Protein AF-A0ABD4W1Z6-F1 (afdb_monomer)

Radius of gyration: 12.27 Å; Cα contacts (8 Å, |Δi|>4): 147; chains: 1; bounding box: 29×30×28 Å

pLDDT: mean 91.91, std 8.78, range [38.31, 97.0]

Mean predicted aligned error: 3.85 Å

Secondary structure (DSSP, 8-state):
--EE--GGGGGGSBTSEEEEEEEEEEEEEETTEEEEEEE-SS-EEEEEEETTTS-HHHHHHHHHPPTT-EEEEEEEB------

Nearest PDB structures (foldseek):
  5zg8-assembly1_A-2  TM=9.737E-01  e=2.026E-07  Thermus thermophilus
  1x54-assembly1_A  TM=8.810E-01  e=2.522E-05  Pyrococcus horikoshii
  3nen-assembly1_B  TM=8.908E-01  e=7.569E-05  Thermococcus kodakarensis
  6wom-assembly1_A  TM=8.793E-01  e=7.121E-05  Elizabethkingia anophelis
  1b8a-assembly1_B  TM=8.872E-01  e=2.567E-04  Thermococcus kodakarensis KOD1

Solvent-accessible surface area (backbone atoms only — not comparable to full-atom values): 4999 Å² total; per-residue (Å²): 134,70,52,82,49,56,72,78,51,44,85,83,38,59,78,33,64,34,24,37,65,34,29,33,69,46,76,51,76,57,94,61,36,37,41,36,37,32,30,62,87,80,44,78,46,83,46,78,48,43,52,91,80,46,54,70,66,58,45,52,50,64,71,64,61,50,72,66,42,72,48,77,48,74,49,67,38,73,83,75,85,76,127

Sequence (83 aa):
MTELISIRESAKHVDEEVRMHVWLTDKRSSGKIVFLQLRDGTAFFQGVVRKNDVSEEVFEAAKGLRQEASFYLTGTIHEDARS

Organism: NCBI:txid1584

InterPro domains:
  IPR004365 OB-fold nucleic acid binding domain, AA-tRNA synthetase-type [PF01336] (18-80)
  IPR012340 Nucleic acid-binding, OB-fold [G3DSA:2.40.50.140] (4-83)
  IPR012340 Nucleic acid-binding, OB-fold [SSF50249] (10-82)

Structure (mmCIF, N/CA/C/O backbone):
data_AF-A0ABD4W1Z6-F1
#
_entry.id   AF-A0ABD4W1Z6-F1
#
loop_
_atom_site.group_PDB
_atom_site.id
_atom_site.type_symbol
_atom_site.label_atom_id
_atom_site.label_alt_id
_atom_site.label_comp_id
_atom_site.label_asym_id
_atom_site.label_entity_id
_atom_site.label_seq_id
_atom_site.pdbx_PDB_ins_code
_atom_site.Cartn_x
_atom_site.Cartn_y
_atom_site.Cartn_z
_atom_site.occupancy
_atom_site.B_iso_or_equiv
_atom_site.auth_seq_id
_atom_site.auth_comp_id
_atom_site.auth_asym_id
_atom_site.auth_atom_id
_atom_site.pdbx_PDB_model_num
ATOM 1 N N . MET A 1 1 ? -7.582 -15.771 -7.329 1.00 64.88 1 MET A N 1
ATOM 2 C CA . MET A 1 1 ? -6.451 -15.600 -6.394 1.00 64.88 1 MET A CA 1
ATOM 3 C C . MET A 1 1 ? -5.690 -14.391 -6.876 1.00 64.88 1 MET A C 1
ATOM 5 O O . MET A 1 1 ? -5.336 -14.375 -8.043 1.00 64.88 1 MET A O 1
ATOM 9 N N . THR A 1 2 ? -5.540 -13.379 -6.034 1.00 81.88 2 THR A N 1
ATOM 10 C CA . THR A 1 2 ? -4.897 -12.114 -6.396 1.00 81.88 2 THR A CA 1
ATOM 11 C C . THR A 1 2 ? -3.380 -12.289 -6.432 1.00 81.88 2 THR A C 1
ATOM 13 O O . THR A 1 2 ? -2.817 -12.875 -5.503 1.00 81.88 2 THR A O 1
ATOM 16 N N . GLU A 1 3 ? -2.729 -11.836 -7.504 1.00 91.81 3 GLU A N 1
ATOM 17 C CA . GLU A 1 3 ? -1.287 -12.018 -7.705 1.00 91.81 3 GLU A CA 1
ATOM 18 C C . GLU A 1 3 ? -0.480 -11.091 -6.786 1.00 91.81 3 GLU A C 1
ATOM 20 O O . GLU A 1 3 ? -0.825 -9.921 -6.623 1.00 91.81 3 GLU A O 1
ATOM 25 N N . LEU A 1 4 ? 0.572 -11.621 -6.150 1.00 94.94 4 LEU A N 1
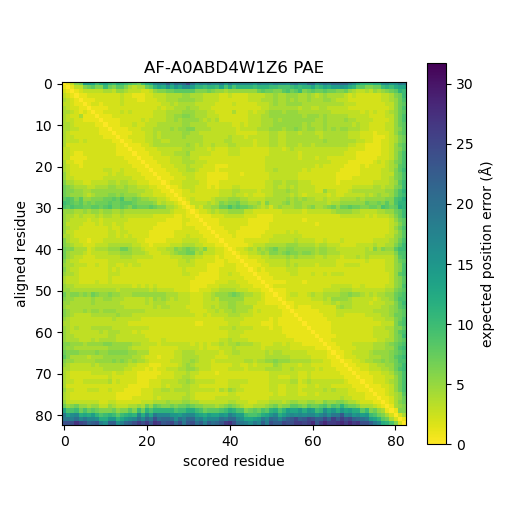ATOM 26 C CA . LEU A 1 4 ? 1.497 -10.826 -5.343 1.00 94.94 4 LEU A CA 1
ATOM 27 C C . LEU A 1 4 ? 2.592 -10.269 -6.250 1.00 94.94 4 LEU A C 1
ATOM 29 O O . LEU A 1 4 ? 3.436 -11.033 -6.713 1.00 94.94 4 LEU A O 1
ATOM 33 N N . ILE A 1 5 ? 2.602 -8.953 -6.439 1.00 95.25 5 ILE A N 1
ATOM 34 C CA . ILE A 1 5 ? 3.560 -8.273 -7.315 1.00 95.25 5 ILE A CA 1
ATOM 35 C C . ILE A 1 5 ? 4.403 -7.251 -6.549 1.00 95.25 5 ILE A C 1
ATOM 37 O O . ILE A 1 5 ? 4.025 -6.782 -5.469 1.00 95.25 5 ILE A O 1
ATOM 41 N N . SER A 1 6 ? 5.544 -6.880 -7.130 1.00 94.62 6 SER A N 1
ATOM 42 C CA . SER A 1 6 ? 6.330 -5.721 -6.689 1.00 94.62 6 SER A CA 1
ATOM 43 C C . SER A 1 6 ? 5.775 -4.413 -7.268 1.00 94.62 6 SER A C 1
ATOM 45 O O . SER A 1 6 ? 5.142 -4.405 -8.327 1.00 94.62 6 SER A O 1
ATOM 47 N N . ILE A 1 7 ? 6.051 -3.272 -6.629 1.00 93.88 7 ILE A N 1
ATOM 48 C CA . ILE A 1 7 ? 5.647 -1.951 -7.146 1.00 93.88 7 ILE A CA 1
ATOM 49 C C . ILE A 1 7 ? 6.243 -1.714 -8.538 1.00 93.88 7 ILE A C 1
ATOM 51 O O . ILE A 1 7 ? 5.581 -1.150 -9.407 1.00 93.88 7 ILE A O 1
ATOM 55 N N . ARG A 1 8 ? 7.469 -2.180 -8.792 1.00 93.56 8 ARG A N 1
ATOM 56 C CA . ARG A 1 8 ? 8.125 -2.059 -10.102 1.00 93.56 8 ARG A CA 1
ATOM 57 C C . ARG A 1 8 ? 7.359 -2.754 -11.235 1.00 93.56 8 ARG A C 1
ATOM 59 O O . ARG A 1 8 ? 7.521 -2.378 -12.394 1.00 93.56 8 ARG A O 1
ATOM 66 N N . GLU A 1 9 ? 6.544 -3.752 -10.917 1.00 92.75 9 GLU A N 1
ATOM 67 C CA . GLU A 1 9 ? 5.751 -4.500 -11.895 1.00 92.75 9 GLU A CA 1
ATOM 68 C C . GLU A 1 9 ? 4.359 -3.915 -12.115 1.00 92.75 9 GLU A C 1
ATOM 70 O O . GLU A 1 9 ? 3.719 -4.274 -13.097 1.00 92.75 9 GLU A O 1
ATOM 75 N N . SER A 1 10 ? 3.925 -2.959 -11.285 1.00 91.94 10 SER A N 1
ATOM 76 C CA . SER A 1 10 ? 2.590 -2.342 -11.356 1.00 91.94 10 SER A CA 1
ATOM 77 C C . SER A 1 10 ? 2.190 -1.873 -12.759 1.00 91.94 10 SER A C 1
ATOM 79 O O . SER A 1 10 ? 1.050 -2.073 -13.161 1.00 91.94 10 SER A O 1
ATOM 81 N N . ALA A 1 11 ? 3.129 -1.341 -13.547 1.00 90.81 11 ALA A N 1
ATOM 82 C CA . ALA A 1 11 ? 2.877 -0.885 -14.917 1.00 90.81 11 ALA A CA 1
ATOM 83 C C . ALA A 1 11 ? 2.411 -1.993 -15.885 1.00 90.81 11 ALA A C 1
ATOM 85 O O . ALA A 1 11 ? 1.849 -1.690 -16.932 1.00 90.81 11 ALA A O 1
ATOM 86 N N . LYS A 1 12 ? 2.649 -3.272 -15.567 1.00 93.31 12 LYS A N 1
ATOM 87 C CA . LYS A 1 12 ? 2.179 -4.419 -16.363 1.00 93.31 12 LYS A CA 1
ATOM 88 C C . LYS A 1 12 ? 0.782 -4.898 -15.967 1.00 93.31 12 LYS A C 1
ATOM 90 O O . LYS A 1 12 ? 0.223 -5.710 -16.688 1.00 93.31 12 LYS A O 1
ATOM 95 N N . HIS A 1 13 ? 0.257 -4.406 -14.848 1.00 93.81 13 HIS A N 1
ATOM 96 C CA . HIS A 1 13 ? -0.986 -4.861 -14.225 1.00 93.81 13 HIS A CA 1
ATOM 97 C C . HIS A 1 13 ? -2.009 -3.723 -14.112 1.00 93.81 13 HIS A C 1
ATOM 99 O O . HIS A 1 13 ? -2.789 -3.671 -13.165 1.00 93.81 13 HIS A O 1
ATOM 105 N N . VAL A 1 14 ? -1.971 -2.763 -15.041 1.00 93.38 14 VAL A N 1
ATOM 106 C CA . VAL A 1 14 ? -2.940 -1.659 -15.084 1.00 93.38 14 VAL A CA 1
ATOM 107 C C . VAL A 1 14 ? -4.348 -2.227 -15.263 1.00 93.38 14 VAL A C 1
ATOM 109 O O . VAL A 1 14 ? -4.558 -3.132 -16.064 1.00 93.38 14 VAL A O 1
ATOM 112 N N . ASP A 1 15 ? -5.293 -1.694 -14.491 1.00 93.44 15 ASP A N 1
ATOM 113 C CA . ASP A 1 15 ? -6.689 -2.129 -14.384 1.00 93.44 15 ASP A CA 1
ATOM 114 C C . ASP A 1 15 ? -6.895 -3.547 -13.815 1.00 93.44 15 ASP A C 1
ATOM 116 O O . ASP A 1 15 ? -8.023 -4.044 -13.767 1.00 93.44 15 ASP A O 1
ATOM 120 N N . GLU A 1 16 ? -5.840 -4.177 -13.292 1.00 94.19 16 GLU A N 1
ATOM 121 C CA . GLU A 1 16 ? -5.914 -5.469 -12.608 1.00 94.19 16 GLU A CA 1
ATOM 122 C C . GLU A 1 16 ? -5.923 -5.305 -11.083 1.00 94.19 16 GLU A C 1
ATOM 124 O O . GLU A 1 16 ? -5.297 -4.405 -10.515 1.00 94.19 16 GLU A O 1
ATOM 129 N N . GLU A 1 17 ? -6.638 -6.205 -10.400 1.00 95.00 17 GLU A N 1
ATOM 130 C CA . GLU A 1 17 ? -6.567 -6.330 -8.946 1.00 95.00 17 GLU A CA 1
ATOM 131 C C . GLU A 1 17 ? -5.333 -7.149 -8.560 1.00 95.00 17 GLU A C 1
ATOM 133 O O . GLU A 1 17 ? -5.204 -8.323 -8.915 1.00 95.00 17 GLU A O 1
ATOM 138 N N . VAL A 1 18 ? -4.440 -6.531 -7.793 1.00 95.50 18 VAL A N 1
ATOM 139 C CA . VAL A 1 18 ? -3.171 -7.129 -7.371 1.00 95.50 18 VAL A CA 1
ATOM 140 C C . VAL A 1 18 ? -2.978 -6.976 -5.872 1.00 95.50 18 VAL A C 1
ATOM 142 O O . VAL A 1 18 ? -3.598 -6.137 -5.210 1.00 95.50 18 VAL A O 1
ATOM 145 N N . ARG A 1 19 ? -2.088 -7.793 -5.320 1.00 96.12 19 ARG A N 1
ATOM 146 C CA . ARG A 1 19 ? -1.646 -7.712 -3.934 1.00 96.12 19 ARG A CA 1
ATOM 147 C C . ARG A 1 19 ? -0.201 -7.230 -3.892 1.00 96.12 19 ARG A C 1
ATOM 149 O O . ARG A 1 19 ? 0.627 -7.674 -4.675 1.00 96.12 19 ARG A O 1
ATOM 156 N N . MET A 1 20 ? 0.119 -6.356 -2.944 1.00 95.38 20 MET A N 1
ATOM 157 C CA . MET A 1 20 ? 1.481 -5.849 -2.740 1.00 95.38 20 MET A CA 1
ATOM 158 C C . MET A 1 20 ? 1.860 -5.903 -1.265 1.00 95.38 20 MET A C 1
ATOM 160 O O . MET A 1 20 ? 1.009 -5.708 -0.394 1.00 95.38 20 MET A O 1
ATOM 164 N N . HIS A 1 21 ? 3.140 -6.150 -0.985 1.00 96.12 21 HIS A N 1
ATOM 165 C CA . HIS A 1 21 ? 3.728 -5.975 0.341 1.00 96.12 21 HIS A CA 1
ATOM 166 C C . HIS A 1 21 ? 4.486 -4.652 0.384 1.00 96.12 21 HIS A C 1
ATOM 168 O O . HIS A 1 21 ? 5.389 -4.434 -0.422 1.00 96.12 21 HIS A O 1
ATOM 174 N N . VAL A 1 22 ? 4.111 -3.767 1.303 1.00 96.44 22 VAL A N 1
ATOM 175 C CA . VAL A 1 22 ? 4.619 -2.394 1.325 1.00 96.44 22 VAL A CA 1
ATOM 176 C C . VAL A 1 22 ? 4.855 -1.896 2.745 1.00 96.44 22 VAL A C 1
ATOM 178 O O . VAL A 1 22 ? 4.303 -2.413 3.715 1.00 96.44 22 VAL A O 1
ATOM 181 N N . TRP A 1 23 ? 5.633 -0.826 2.838 1.00 97.00 23 TRP A N 1
ATOM 182 C CA . TRP A 1 23 ? 5.790 0.028 4.002 1.00 97.00 23 TRP A CA 1
ATOM 183 C C . TRP A 1 23 ? 5.167 1.396 3.742 1.00 97.00 23 TRP A C 1
ATOM 185 O O . TRP A 1 23 ? 5.304 1.959 2.651 1.00 97.00 23 TRP A O 1
ATOM 195 N N . LEU A 1 24 ? 4.543 1.974 4.768 1.00 96.75 24 LEU A N 1
ATOM 196 C CA . LEU A 1 24 ? 4.086 3.359 4.724 1.00 96.75 24 LEU A CA 1
ATOM 197 C C . LEU A 1 24 ? 5.274 4.315 4.874 1.00 96.75 24 LEU A C 1
ATOM 199 O O . LEU A 1 24 ? 6.031 4.251 5.846 1.00 96.75 24 LEU A O 1
ATOM 203 N N . THR A 1 25 ? 5.442 5.220 3.921 1.00 96.06 25 THR A N 1
ATOM 204 C CA . THR A 1 25 ? 6.419 6.318 3.981 1.00 96.06 25 THR A CA 1
ATOM 205 C C . THR A 1 25 ? 5.801 7.558 4.597 1.00 96.06 25 THR A C 1
ATOM 207 O O . THR A 1 25 ? 6.404 8.159 5.480 1.00 96.06 25 THR A O 1
ATOM 210 N N . ASP A 1 26 ? 4.596 7.908 4.159 1.00 95.12 26 ASP A N 1
ATOM 211 C CA . ASP A 1 26 ? 3.826 9.027 4.686 1.00 95.12 26 ASP A CA 1
ATOM 212 C C . ASP A 1 26 ? 2.333 8.802 4.424 1.00 95.12 26 ASP A C 1
ATOM 214 O O . ASP A 1 26 ? 1.952 8.009 3.554 1.00 95.12 26 ASP A O 1
ATOM 218 N N . LYS A 1 27 ? 1.473 9.500 5.162 1.00 94.38 27 LYS A N 1
ATOM 219 C CA . LYS A 1 27 ? 0.032 9.526 4.913 1.00 94.38 27 LYS A CA 1
ATOM 220 C C . LYS A 1 27 ? -0.517 10.933 5.048 1.00 94.38 27 LYS A C 1
ATOM 222 O O . LYS A 1 27 ? -0.174 11.687 5.954 1.00 94.38 27 LYS A O 1
ATOM 227 N N . ARG A 1 28 ? -1.513 11.227 4.225 1.00 94.19 28 ARG A N 1
ATOM 228 C CA . ARG A 1 28 ? -2.377 12.397 4.394 1.00 94.19 28 ARG A CA 1
ATOM 229 C C . ARG A 1 28 ? -3.830 11.970 4.302 1.00 94.19 28 ARG A C 1
ATOM 231 O O . ARG A 1 28 ? -4.175 11.040 3.577 1.00 94.19 28 ARG A O 1
ATOM 238 N N . SER A 1 29 ? -4.695 12.674 5.016 1.00 91.00 29 SER A N 1
ATOM 239 C CA . SER A 1 29 ? -6.138 12.455 4.949 1.00 91.00 29 SER A CA 1
ATOM 240 C C . SER A 1 29 ? -6.836 13.754 4.576 1.00 91.00 29 SER A C 1
ATOM 242 O O . SER A 1 29 ? -6.454 14.827 5.040 1.00 91.00 29 SER A O 1
ATOM 244 N N . SER A 1 30 ? -7.831 13.659 3.701 1.00 89.56 30 SER A N 1
ATOM 245 C CA . SER A 1 30 ? -8.659 14.784 3.280 1.00 89.56 30 SER A CA 1
ATOM 246 C C . SER A 1 30 ? -10.110 14.324 3.225 1.00 89.56 30 SER A C 1
ATOM 248 O O . SER A 1 30 ? -10.542 13.655 2.284 1.00 89.56 30 SER A O 1
ATOM 250 N N . GLY A 1 31 ? -10.855 14.620 4.292 1.00 91.81 31 GLY A N 1
ATOM 251 C CA . GLY A 1 31 ? -12.258 14.234 4.434 1.00 91.81 31 GLY A CA 1
ATOM 252 C C . GLY A 1 31 ? -12.473 12.723 4.296 1.00 91.81 31 GLY A C 1
ATOM 253 O O . GLY A 1 31 ? -12.197 11.962 5.219 1.00 91.81 31 GLY A O 1
ATOM 254 N N . LYS A 1 32 ? -12.988 12.299 3.136 1.00 94.19 32 LYS A N 1
ATOM 255 C CA . LYS A 1 32 ? -13.362 10.906 2.827 1.00 94.19 32 LYS A CA 1
ATOM 256 C C . LYS A 1 32 ? -12.282 10.119 2.073 1.00 94.19 32 LYS A C 1
ATOM 258 O O . LYS A 1 32 ? -12.556 9.009 1.622 1.00 94.19 32 LYS A O 1
ATOM 263 N N . ILE A 1 33 ? -11.090 10.688 1.893 1.00 95.25 33 ILE A N 1
ATOM 264 C CA . ILE A 1 33 ? -9.989 10.064 1.152 1.00 95.25 33 ILE A CA 1
ATOM 265 C C . ILE A 1 33 ? -8.732 10.048 2.021 1.00 95.25 33 ILE A C 1
ATOM 267 O O . ILE A 1 33 ? -8.381 11.053 2.645 1.00 95.25 33 ILE A O 1
ATOM 271 N N . VAL A 1 34 ? -8.036 8.915 2.030 1.00 95.44 34 VAL A N 1
ATOM 272 C CA . VAL A 1 34 ? -6.698 8.761 2.603 1.00 95.44 34 VAL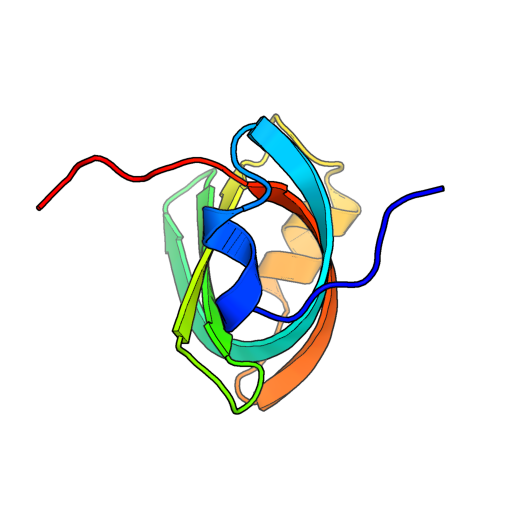 A CA 1
ATOM 273 C C . VAL A 1 34 ? -5.729 8.498 1.462 1.00 95.44 34 VAL A C 1
ATOM 275 O O . VAL A 1 34 ? -5.929 7.582 0.668 1.00 95.44 34 VAL A O 1
ATOM 278 N N . PHE A 1 35 ? -4.679 9.305 1.381 1.00 95.19 35 PHE A N 1
ATOM 279 C CA . PHE A 1 35 ? -3.573 9.069 0.465 1.00 95.19 35 PHE A CA 1
ATOM 280 C C . PHE A 1 35 ? -2.419 8.475 1.261 1.00 95.19 35 PHE A C 1
ATOM 282 O O . PHE A 1 35 ? -1.999 9.044 2.273 1.00 95.19 35 PHE A O 1
ATOM 289 N N . LEU A 1 36 ? -1.918 7.344 0.790 1.00 95.81 36 LEU A N 1
ATOM 290 C CA . LEU A 1 36 ? -0.806 6.614 1.374 1.00 95.81 36 LEU A CA 1
ATOM 291 C C . LEU A 1 36 ? 0.372 6.700 0.405 1.00 95.81 36 LEU A C 1
ATOM 293 O O . LEU A 1 36 ? 0.248 6.309 -0.754 1.00 95.81 36 LEU A O 1
ATOM 297 N N . GLN A 1 37 ? 1.513 7.201 0.864 1.00 95.94 37 GLN A N 1
ATOM 298 C CA . GLN A 1 37 ? 2.768 7.062 0.134 1.00 95.94 37 GLN A CA 1
ATOM 299 C C . GLN A 1 37 ? 3.413 5.748 0.548 1.00 95.94 37 GLN A C 1
ATOM 301 O O . GLN A 1 37 ? 3.820 5.578 1.696 1.00 95.94 37 GLN A O 1
ATOM 306 N N . LEU A 1 38 ? 3.485 4.814 -0.383 1.00 95.94 38 LEU A N 1
ATOM 307 C CA . LEU A 1 38 ? 3.910 3.442 -0.162 1.00 95.94 38 LEU A CA 1
ATOM 308 C C . LEU A 1 38 ? 5.300 3.225 -0.750 1.00 95.94 38 LEU A C 1
ATOM 310 O O . LEU A 1 38 ? 5.684 3.888 -1.713 1.00 95.94 38 LEU A O 1
ATOM 314 N N . ARG A 1 39 ? 6.048 2.282 -0.183 1.00 95.81 39 ARG A N 1
ATOM 315 C CA . ARG A 1 39 ? 7.306 1.780 -0.749 1.00 95.81 39 ARG A CA 1
ATOM 316 C C . ARG A 1 39 ? 7.442 0.289 -0.494 1.00 95.81 39 ARG A C 1
ATOM 318 O O . ARG A 1 39 ? 6.980 -0.188 0.534 1.00 95.81 39 ARG A O 1
ATOM 325 N N . ASP A 1 40 ? 8.138 -0.425 -1.360 1.00 94.50 40 ASP A N 1
ATOM 326 C CA . ASP A 1 40 ? 8.475 -1.848 -1.176 1.00 94.50 40 ASP A CA 1
ATOM 327 C C . ASP A 1 40 ? 9.995 -2.101 -1.206 1.00 94.50 40 ASP A C 1
ATOM 329 O O . ASP A 1 40 ? 10.447 -3.240 -1.167 1.00 94.50 40 ASP A O 1
ATOM 333 N N . GLY A 1 41 ? 10.790 -1.026 -1.275 1.00 91.75 41 GLY A N 1
ATOM 334 C CA . GLY A 1 41 ? 12.243 -1.062 -1.463 1.00 91.75 41 GLY A CA 1
ATOM 335 C C . GLY A 1 41 ? 12.679 -0.975 -2.929 1.00 91.75 41 GLY A C 1
ATOM 336 O O . GLY A 1 41 ? 13.827 -0.624 -3.189 1.00 91.75 41 GLY A O 1
ATOM 337 N N . THR A 1 42 ? 11.778 -1.221 -3.884 1.00 91.75 42 THR A N 1
ATOM 338 C CA . THR A 1 42 ? 12.053 -1.106 -5.325 1.00 91.75 42 THR A CA 1
ATOM 339 C C . THR A 1 42 ? 11.645 0.251 -5.892 1.00 91.75 42 THR A C 1
ATOM 341 O O . THR A 1 42 ? 12.343 0.788 -6.751 1.00 91.75 42 THR A O 1
ATOM 344 N N . ALA A 1 43 ? 10.538 0.817 -5.408 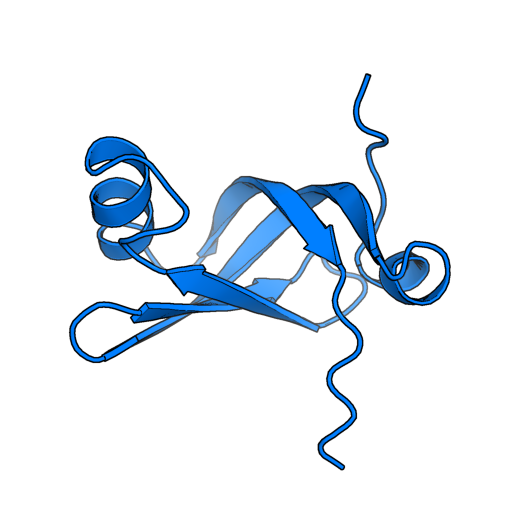1.00 92.69 43 ALA A N 1
ATOM 345 C CA . ALA A 1 43 ? 10.011 2.105 -5.847 1.00 92.69 43 ALA A CA 1
ATOM 346 C C . ALA A 1 43 ? 9.039 2.701 -4.812 1.00 92.69 43 ALA A C 1
ATOM 348 O O . ALA A 1 43 ? 8.690 2.064 -3.814 1.00 92.69 43 ALA A O 1
ATOM 349 N N . PHE A 1 44 ? 8.608 3.939 -5.066 1.00 92.75 44 PHE A N 1
ATOM 350 C CA . PHE A 1 44 ? 7.509 4.586 -4.352 1.00 92.75 44 PHE A CA 1
ATOM 351 C C . PHE A 1 44 ? 6.214 4.485 -5.160 1.00 92.75 44 PHE A C 1
ATOM 353 O O . PHE A 1 44 ? 6.246 4.529 -6.388 1.00 92.75 44 PHE A O 1
ATOM 360 N N . PHE A 1 45 ? 5.080 4.384 -4.471 1.00 93.88 45 PHE A N 1
ATOM 361 C CA . PHE A 1 45 ? 3.761 4.261 -5.089 1.00 93.88 45 PHE A CA 1
ATOM 362 C C . PHE A 1 45 ? 2.707 5.032 -4.299 1.00 93.88 45 PHE A C 1
ATOM 364 O O . PHE A 1 45 ? 2.785 5.120 -3.072 1.00 93.88 45 PHE A O 1
ATOM 371 N N . GLN A 1 46 ? 1.708 5.589 -4.981 1.00 94.56 46 GLN A N 1
ATOM 372 C CA . GLN A 1 46 ? 0.613 6.297 -4.325 1.00 94.56 46 GLN A CA 1
ATOM 373 C C . GLN A 1 46 ? -0.601 5.377 -4.187 1.00 94.56 46 GLN A C 1
ATOM 375 O O . GLN A 1 46 ? -1.238 5.019 -5.171 1.00 94.56 46 GLN A O 1
ATOM 380 N N . GLY A 1 47 ? -0.947 5.031 -2.950 1.00 94.50 47 GLY A N 1
ATOM 381 C CA . GLY A 1 47 ? -2.205 4.372 -2.617 1.00 94.50 47 GLY A CA 1
ATOM 382 C C . GLY A 1 47 ? -3.300 5.396 -2.325 1.00 94.50 47 GLY A C 1
ATOM 383 O O . GLY A 1 47 ? -3.070 6.373 -1.608 1.00 94.50 47 GLY A O 1
ATOM 384 N N . VAL A 1 48 ? -4.506 5.169 -2.843 1.00 95.00 48 VAL A N 1
ATOM 385 C CA . VAL A 1 48 ? -5.680 6.012 -2.580 1.00 95.00 48 VAL A CA 1
ATOM 386 C C . VAL A 1 48 ? -6.781 5.150 -1.983 1.00 95.00 48 VAL A C 1
ATOM 388 O O . VAL A 1 48 ? -7.296 4.254 -2.640 1.00 95.00 48 VAL A O 1
ATOM 391 N N . VAL A 1 49 ? -7.167 5.440 -0.744 1.00 95.19 49 VAL A N 1
ATOM 392 C CA . VAL A 1 49 ? -8.263 4.754 -0.054 1.00 95.19 49 VAL A CA 1
ATOM 393 C C . VAL A 1 49 ? -9.436 5.717 0.050 1.00 95.19 49 VAL A C 1
ATOM 395 O O . VAL A 1 49 ? -9.342 6.753 0.714 1.00 95.19 49 VAL A O 1
ATOM 398 N N . ARG A 1 50 ? -10.553 5.400 -0.606 1.00 95.06 50 ARG A N 1
ATOM 399 C CA . ARG A 1 50 ? -11.786 6.193 -0.522 1.00 95.06 50 ARG A CA 1
ATOM 400 C C . ARG A 1 50 ? -12.773 5.506 0.406 1.00 95.06 50 ARG A C 1
ATOM 402 O O . ARG A 1 50 ? -13.024 4.318 0.258 1.00 95.06 50 ARG A O 1
ATOM 409 N N . LYS A 1 51 ? -13.398 6.266 1.306 1.00 93.12 51 LYS A N 1
ATOM 410 C CA . LYS A 1 51 ? -14.369 5.742 2.282 1.00 93.12 51 LYS A CA 1
ATOM 411 C C . LYS A 1 51 ? -15.546 4.984 1.650 1.00 93.12 51 LYS A C 1
ATOM 413 O O . LYS A 1 51 ? -16.108 4.112 2.290 1.00 93.12 51 LYS A O 1
ATOM 418 N N . ASN A 1 52 ? -15.926 5.325 0.418 1.00 94.00 52 ASN A N 1
ATOM 419 C CA . ASN A 1 52 ? -17.030 4.666 -0.284 1.00 94.00 52 ASN A CA 1
ATOM 420 C C . ASN A 1 52 ? -16.626 3.342 -0.955 1.00 94.00 52 ASN A C 1
ATOM 422 O O . ASN A 1 52 ? -17.508 2.557 -1.286 1.00 94.00 52 ASN A O 1
ATOM 426 N N . ASP A 1 53 ? -15.325 3.114 -1.160 1.00 92.00 53 ASP A N 1
ATOM 427 C CA . ASP A 1 53 ? -14.806 1.972 -1.923 1.00 92.00 53 ASP A CA 1
ATOM 428 C C . ASP A 1 53 ? -14.346 0.832 -0.991 1.00 92.00 53 ASP A C 1
ATOM 430 O O . ASP A 1 53 ? -14.037 -0.265 -1.446 1.00 92.00 53 ASP A O 1
ATOM 434 N N . VAL A 1 54 ? -14.295 1.078 0.324 1.00 93.69 54 VAL A N 1
ATOM 435 C CA . VAL A 1 54 ? -13.856 0.117 1.347 1.00 93.69 54 VAL A CA 1
ATOM 436 C C . VAL A 1 54 ? -14.810 0.108 2.542 1.00 93.69 54 VAL A C 1
ATOM 438 O O . VAL A 1 54 ? -15.610 1.023 2.723 1.00 93.69 54 VAL A O 1
ATOM 441 N N . SER A 1 55 ? -14.712 -0.913 3.396 1.00 95.12 55 SER A N 1
ATOM 442 C CA . SER A 1 55 ? -15.445 -0.934 4.666 1.00 95.12 55 SER A CA 1
ATOM 443 C C . 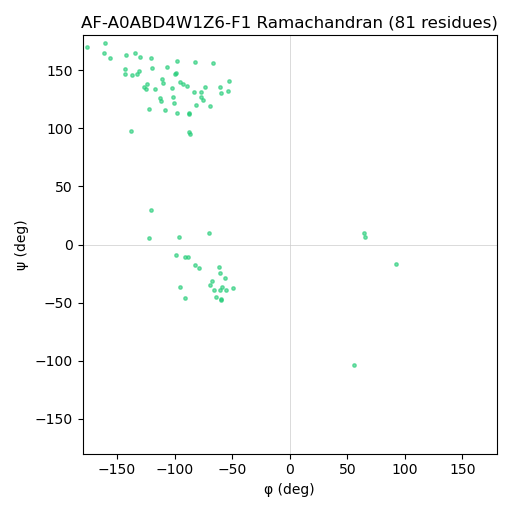SER A 1 55 ? -14.949 0.158 5.626 1.00 95.12 55 SER A C 1
ATOM 445 O O . SER A 1 55 ? -13.797 0.593 5.564 1.00 95.12 55 SER A O 1
ATOM 447 N N . GLU A 1 56 ? -15.807 0.576 6.563 1.00 94.00 56 GLU A N 1
ATOM 448 C CA . GLU A 1 56 ? -15.446 1.547 7.611 1.00 94.00 56 GLU A CA 1
ATOM 449 C C . GLU A 1 56 ? -14.217 1.084 8.411 1.00 94.00 56 GLU A C 1
ATOM 451 O O . GLU A 1 56 ? -13.333 1.881 8.711 1.00 94.00 56 GLU A O 1
ATOM 456 N N . GLU A 1 57 ? -14.125 -0.218 8.693 1.00 94.69 57 GLU A N 1
ATOM 457 C CA . GLU A 1 57 ? -12.989 -0.825 9.390 1.00 94.69 57 GLU A CA 1
ATOM 458 C C . GLU A 1 57 ? -11.673 -0.619 8.629 1.00 94.69 57 GLU A C 1
ATOM 460 O O . GLU A 1 57 ? -10.687 -0.168 9.211 1.00 94.69 57 GLU A O 1
ATOM 465 N N . VAL A 1 58 ? -11.659 -0.886 7.319 1.00 94.25 58 VAL A N 1
ATOM 466 C CA . VAL A 1 58 ? -10.470 -0.690 6.475 1.00 94.25 58 VAL A CA 1
ATOM 467 C C . VAL A 1 58 ? -10.114 0.791 6.378 1.00 94.25 58 VAL A C 1
ATOM 469 O O . VAL A 1 58 ? -8.936 1.151 6.429 1.00 94.25 58 VAL A O 1
ATOM 472 N N . PHE A 1 59 ? -11.114 1.667 6.274 1.00 95.06 59 PHE A N 1
ATOM 473 C CA . PHE A 1 59 ? -10.890 3.107 6.212 1.00 95.06 59 PHE A CA 1
ATOM 474 C C . PHE A 1 59 ? -10.268 3.651 7.507 1.00 95.06 59 PHE A C 1
ATOM 476 O O . PHE A 1 59 ? -9.292 4.406 7.462 1.00 95.06 59 PHE A O 1
ATOM 483 N N . GLU A 1 60 ? -10.783 3.241 8.666 1.00 94.44 60 GLU A N 1
ATOM 484 C CA . GLU A 1 60 ? -10.218 3.630 9.960 1.00 94.44 60 GLU A CA 1
ATOM 485 C C . GLU A 1 60 ? -8.848 2.984 10.207 1.00 94.44 60 GLU A C 1
ATOM 487 O O . GLU A 1 60 ? -7.948 3.657 10.717 1.00 94.44 60 GLU A O 1
ATOM 492 N N . ALA A 1 61 ? -8.620 1.746 9.755 1.00 94.00 61 ALA A N 1
ATOM 493 C CA . ALA A 1 61 ? -7.295 1.129 9.776 1.00 94.00 61 ALA A CA 1
ATOM 494 C C . ALA A 1 61 ? -6.285 1.940 8.946 1.00 94.00 61 ALA A C 1
ATOM 496 O O . ALA A 1 61 ? -5.214 2.283 9.451 1.00 94.00 61 ALA A O 1
ATOM 497 N N . ALA A 1 62 ? -6.647 2.341 7.722 1.00 93.69 62 ALA A N 1
ATOM 498 C CA . ALA A 1 62 ? -5.814 3.186 6.865 1.00 93.69 62 ALA A CA 1
ATOM 499 C C . ALA A 1 62 ? -5.510 4.549 7.513 1.00 93.69 62 ALA A C 1
ATOM 501 O O . ALA A 1 62 ? -4.376 5.034 7.451 1.00 93.69 62 ALA A O 1
ATOM 502 N N . LYS A 1 63 ? -6.487 5.151 8.204 1.00 93.06 63 LYS A N 1
ATOM 503 C CA . LYS A 1 63 ? -6.279 6.373 9.002 1.00 93.06 63 LYS A CA 1
ATOM 504 C C . LYS A 1 63 ? -5.388 6.138 10.216 1.00 93.06 63 LYS A C 1
ATOM 506 O O . LYS A 1 63 ? -4.660 7.054 10.601 1.00 93.06 63 LYS A O 1
ATOM 511 N N . GLY A 1 64 ? -5.414 4.949 10.807 1.00 93.81 64 GLY A N 1
ATOM 512 C CA . GLY A 1 64 ? -4.613 4.561 11.968 1.00 93.81 64 GLY A CA 1
ATOM 513 C C . GLY A 1 64 ? -3.159 4.192 11.655 1.00 93.81 64 GLY A C 1
ATOM 514 O O . GLY A 1 64 ? -2.321 4.275 12.555 1.00 93.81 64 GLY A O 1
ATOM 515 N N . LEU A 1 65 ? -2.829 3.847 10.402 1.00 94.50 65 LEU A N 1
ATOM 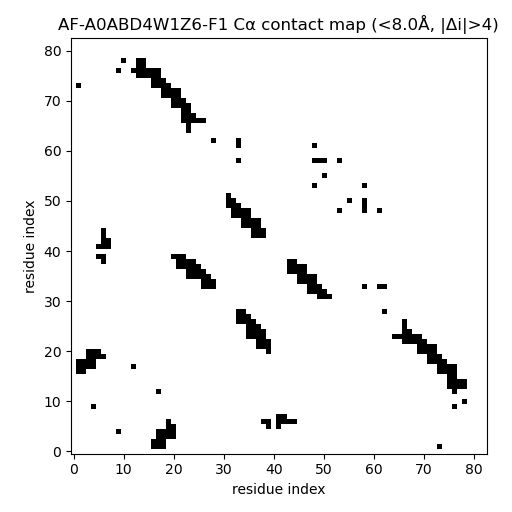516 C CA . LEU A 1 65 ? -1.481 3.416 9.999 1.00 94.50 65 LEU A CA 1
ATOM 517 C C . LEU A 1 65 ? -0.402 4.422 10.413 1.00 94.50 65 LEU A C 1
ATOM 519 O O . LEU A 1 65 ? -0.534 5.621 10.181 1.00 94.50 65 LEU A O 1
ATOM 523 N N . ARG A 1 66 ? 0.684 3.953 11.024 1.00 93.81 66 ARG A N 1
ATOM 524 C CA . ARG A 1 66 ? 1.821 4.804 11.400 1.00 93.81 66 ARG A CA 1
ATOM 525 C C . ARG A 1 66 ? 2.923 4.717 10.353 1.00 93.81 66 ARG A C 1
ATOM 527 O O . ARG A 1 66 ? 2.984 3.753 9.594 1.00 93.81 66 ARG A O 1
ATOM 534 N N . GLN A 1 67 ? 3.779 5.735 10.318 1.00 94.31 67 GLN A N 1
ATOM 535 C CA . GLN A 1 67 ? 4.965 5.726 9.470 1.00 94.31 67 GLN A CA 1
ATOM 536 C C . GLN A 1 67 ? 5.778 4.446 9.713 1.00 94.31 67 GLN A C 1
ATOM 538 O O . GLN A 1 67 ? 5.855 3.969 10.843 1.00 94.31 67 GLN A O 1
ATOM 543 N N . GLU A 1 68 ? 6.325 3.882 8.639 1.00 93.44 68 GLU A N 1
ATOM 544 C CA . GLU A 1 68 ? 7.085 2.623 8.620 1.00 93.44 68 GLU A CA 1
ATOM 545 C C . GLU A 1 68 ? 6.298 1.354 8.972 1.00 93.44 68 GLU A C 1
ATOM 547 O O . GLU A 1 68 ? 6.879 0.270 9.021 1.00 93.44 68 GLU A O 1
ATOM 552 N N . ALA A 1 69 ? 4.975 1.437 9.137 1.00 95.19 69 ALA A N 1
ATOM 553 C CA . ALA A 1 69 ? 4.147 0.241 9.223 1.00 95.19 69 ALA A CA 1
ATOM 554 C C . ALA A 1 69 ? 4.283 -0.585 7.935 1.00 95.19 69 ALA A C 1
ATOM 556 O O . ALA A 1 69 ? 4.132 -0.040 6.839 1.00 95.19 69 ALA A O 1
ATOM 557 N N . SER A 1 70 ? 4.540 -1.887 8.081 1.00 95.12 70 SER A N 1
ATOM 558 C CA . SER A 1 70 ? 4.500 -2.857 6.985 1.00 95.12 70 SER A CA 1
ATOM 559 C C . SER A 1 70 ? 3.149 -3.553 6.941 1.00 95.12 70 SER A C 1
ATOM 561 O O . SER A 1 70 ? 2.559 -3.853 7.981 1.00 95.12 70 SER A O 1
ATOM 563 N N . PHE A 1 71 ? 2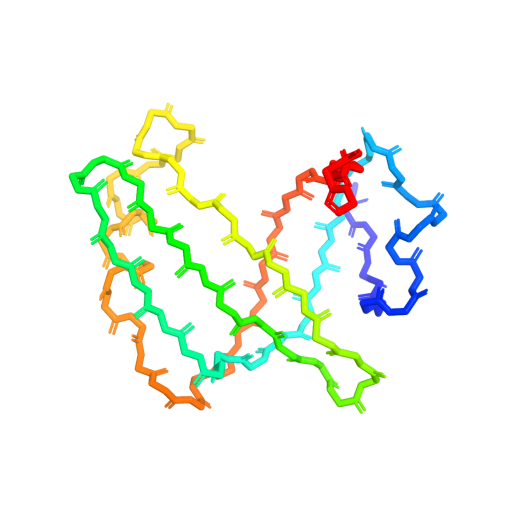.634 -3.774 5.739 1.00 95.00 71 PHE A N 1
ATOM 564 C CA . PHE A 1 71 ? 1.359 -4.447 5.536 1.00 95.00 71 PHE A CA 1
ATOM 565 C C . PHE A 1 71 ? 1.236 -4.970 4.108 1.00 95.00 71 PHE A C 1
ATOM 567 O O . PHE A 1 71 ? 1.966 -4.581 3.196 1.00 95.00 71 PHE A O 1
ATOM 574 N N . TYR A 1 72 ? 0.268 -5.864 3.927 1.00 95.12 72 TYR A N 1
ATOM 575 C CA . TYR A 1 72 ? -0.220 -6.222 2.607 1.00 95.12 72 TYR A CA 1
ATOM 576 C C . TYR A 1 72 ? -1.416 -5.350 2.256 1.00 95.12 72 TYR A C 1
ATOM 578 O O . TYR A 1 72 ? -2.301 -5.154 3.089 1.00 95.12 72 TYR A O 1
ATOM 586 N N . LEU A 1 73 ? -1.469 -4.888 1.015 1.00 93.75 73 LEU A N 1
ATOM 587 C CA . LEU A 1 73 ? -2.660 -4.272 0.442 1.00 93.75 73 LEU A CA 1
ATOM 588 C C . LEU A 1 73 ? -3.119 -5.070 -0.764 1.00 93.75 73 LEU A C 1
ATOM 590 O O . LEU A 1 73 ? -2.311 -5.710 -1.433 1.00 93.75 73 LEU A O 1
ATOM 594 N N . THR A 1 74 ? -4.418 -5.011 -1.019 1.00 94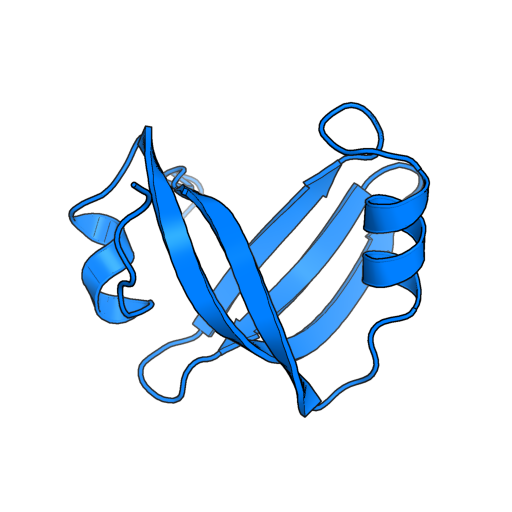.69 74 THR A N 1
ATOM 595 C CA . THR A 1 74 ? -5.031 -5.501 -2.250 1.00 94.69 74 THR A CA 1
ATOM 596 C C . THR A 1 74 ? -5.810 -4.350 -2.857 1.00 94.69 74 THR A C 1
ATOM 598 O O . THR A 1 74 ? -6.494 -3.631 -2.125 1.00 94.69 74 THR A O 1
ATOM 601 N N . GLY A 1 75 ? -5.667 -4.138 -4.157 1.00 93.31 75 GLY A N 1
ATOM 602 C CA . GLY A 1 75 ? -6.379 -3.081 -4.858 1.00 93.31 75 GLY A CA 1
ATOM 603 C C . GLY A 1 75 ? -6.113 -3.104 -6.353 1.00 93.31 75 GLY A C 1
ATOM 604 O O . GLY A 1 75 ? -5.234 -3.820 -6.831 1.00 93.31 75 GLY A O 1
ATOM 605 N N .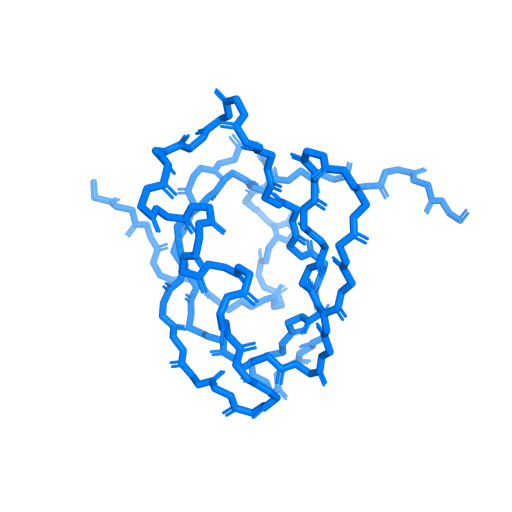 THR A 1 76 ? -6.892 -2.311 -7.079 1.00 94.56 76 THR A N 1
ATOM 606 C CA . THR A 1 76 ? -6.754 -2.151 -8.525 1.00 94.56 76 THR A CA 1
ATOM 607 C C . THR A 1 76 ? -5.677 -1.126 -8.848 1.00 94.56 76 THR A C 1
ATOM 609 O O . THR A 1 76 ? -5.667 -0.027 -8.281 1.00 94.56 76 THR A O 1
ATOM 612 N N . ILE A 1 77 ? -4.769 -1.471 -9.758 1.00 94.12 77 ILE A N 1
ATOM 613 C CA . ILE A 1 77 ? -3.790 -0.512 -10.270 1.00 94.12 77 ILE A CA 1
ATOM 614 C C . ILE A 1 77 ? -4.472 0.401 -11.270 1.00 94.12 77 ILE A C 1
ATOM 616 O O . ILE A 1 77 ? -5.066 -0.052 -12.240 1.00 94.12 77 ILE A O 1
ATOM 620 N N . HIS A 1 78 ? -4.338 1.701 -11.051 1.00 91.25 78 HIS A N 1
ATOM 621 C CA . HIS A 1 78 ? -4.756 2.704 -12.013 1.00 91.25 78 HIS A CA 1
ATOM 622 C C . HIS A 1 78 ? -3.539 3.483 -12.479 1.00 91.25 78 HIS A C 1
ATOM 624 O O . HIS A 1 78 ? -2.718 3.917 -11.666 1.00 91.25 78 HIS A O 1
ATOM 630 N N . GLU A 1 79 ? -3.440 3.672 -13.789 1.00 87.25 79 GLU A N 1
ATOM 631 C CA . GLU A 1 79 ? -2.471 4.588 -14.365 1.00 87.25 79 GLU A CA 1
ATOM 632 C C . GLU A 1 79 ? -2.874 6.027 -14.009 1.00 87.25 79 GLU A C 1
ATOM 634 O O . GLU A 1 79 ? -3.968 6.490 -14.342 1.00 87.25 79 GLU A O 1
ATOM 639 N N . ASP A 1 80 ? -2.003 6.742 -13.295 1.00 78.06 80 ASP A N 1
ATOM 640 C CA . ASP A 1 80 ? -2.187 8.172 -13.058 1.00 78.06 80 ASP A CA 1
ATOM 641 C C . ASP A 1 80 ? -1.569 8.940 -14.230 1.00 78.06 80 ASP A C 1
ATOM 643 O O . ASP A 1 80 ? -0.370 9.207 -14.261 1.00 78.06 80 ASP A O 1
ATOM 647 N N . ALA A 1 81 ? -2.394 9.287 -15.219 1.00 63.91 81 ALA A N 1
ATOM 648 C CA . ALA A 1 81 ? -1.975 10.045 -16.402 1.00 63.91 81 ALA A CA 1
ATOM 649 C C . ALA A 1 81 ? -1.629 11.523 -16.107 1.00 63.91 81 ALA A C 1
ATOM 651 O O . ALA A 1 81 ? -1.474 12.327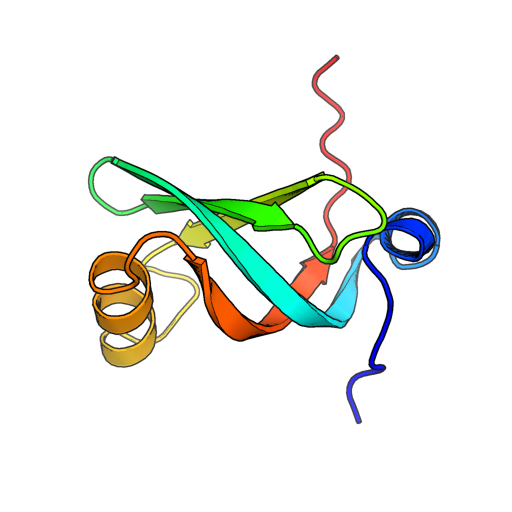 -17.031 1.00 63.91 81 ALA A O 1
ATOM 652 N N . ARG A 1 82 ? -1.545 11.930 -14.835 1.00 57.97 82 ARG A N 1
ATOM 653 C CA . ARG A 1 82 ? -1.156 13.288 -14.445 1.00 57.97 82 ARG A CA 1
ATOM 654 C C . ARG A 1 82 ? 0.367 13.368 -14.326 1.00 57.97 82 ARG A C 1
ATOM 656 O O . ARG A 1 82 ? 0.936 12.987 -13.308 1.00 57.97 82 ARG A O 1
ATOM 663 N N . SER A 1 83 ? 0.988 13.843 -15.410 1.00 38.31 83 SER A N 1
ATOM 664 C CA . SER A 1 83 ? 2.391 14.295 -15.466 1.00 38.31 83 SER A CA 1
ATOM 665 C C . SER A 1 83 ? 2.665 15.479 -14.544 1.00 38.31 83 SER A C 1
ATOM 667 O O . SER A 1 83 ? 1.758 16.332 -14.397 1.00 38.31 83 SER A O 1
#

Foldseek 3Di:
DAAEDAPVCLVVQAQHKHKYKWFFADWDDDVQKIWTFTHDPPDTDIDIDGNVVDDPVVSVVSVVDDGGDIDMDIDHRHDPPPD